Protein AF-A0A397PNB0-F1 (afdb_monomer_lite)

Foldseek 3Di:
DVVLLVVLVVLLVVLLVLQLVLQLVVCCVPPNDDPPVSNVRSNVLSCVLLVLLLCVCVLVPVDDPPDPVSVVSVVVSVVSLVSSLVSLLVSCCCPVVVVPPPDPVSVVVSNVRSCSSSVSSNVSSC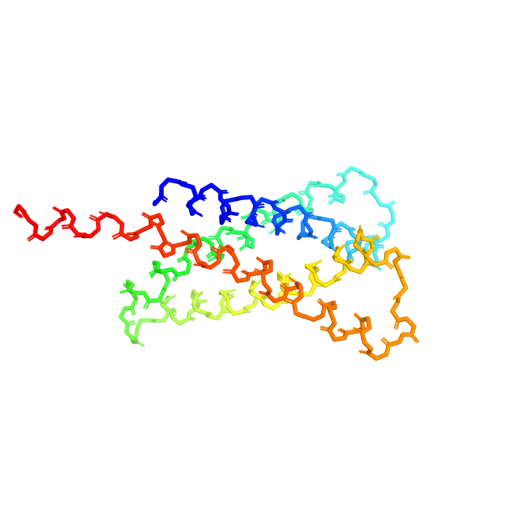VVVVPPVVVVVVD

Radius of gyration: 16.89 Å; chains: 1; bounding box: 51×32×45 Å

Organism: NCBI:txid933063

Structure (mmCIF, N/CA/C/O backbone):
data_AF-A0A397PNB0-F1
#
_entry.id   AF-A0A397PNB0-F1
#
loop_
_atom_site.group_PDB
_atom_site.id
_atom_site.type_symbol
_atom_site.label_atom_id
_atom_site.label_alt_id
_atom_site.label_comp_id
_atom_site.label_asym_id
_atom_site.label_entity_id
_atom_site.label_seq_id
_atom_site.pdbx_PDB_ins_code
_atom_site.Cartn_x
_atom_site.Cartn_y
_atom_site.Cartn_z
_atom_site.occupancy
_atom_site.B_iso_or_equiv
_atom_site.aut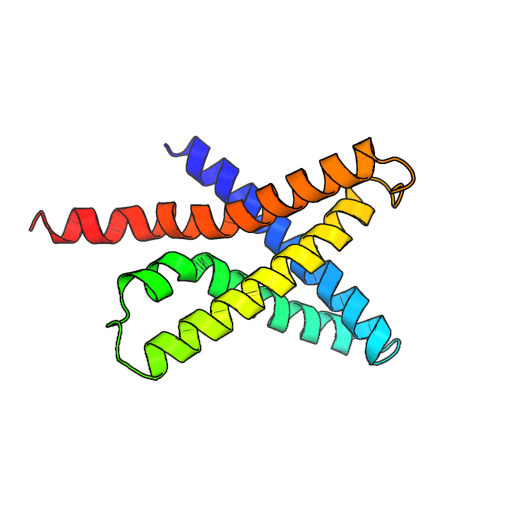h_seq_id
_atom_site.auth_comp_id
_atom_site.auth_asym_id
_atom_site.auth_atom_id
_atom_site.pdbx_PDB_model_num
ATOM 1 N N . MET A 1 1 ? -25.142 -0.928 -3.044 1.00 71.50 1 MET A N 1
ATOM 2 C CA . MET A 1 1 ? -24.292 -1.097 -1.835 1.00 71.50 1 MET A CA 1
ATOM 3 C C . MET A 1 1 ? -23.406 -2.347 -1.865 1.00 71.50 1 MET A C 1
ATOM 5 O O . MET A 1 1 ? -22.231 -2.209 -1.568 1.00 71.50 1 MET A O 1
ATOM 9 N N . ARG A 1 2 ? -23.898 -3.545 -2.238 1.00 79.56 2 ARG A N 1
ATOM 10 C CA . ARG A 1 2 ? -23.039 -4.749 -2.388 1.00 79.56 2 ARG A CA 1
ATOM 11 C C . ARG A 1 2 ? -21.968 -4.592 -3.480 1.00 79.56 2 ARG A C 1
ATOM 13 O O . ARG A 1 2 ? -20.814 -4.903 -3.232 1.00 79.56 2 ARG A O 1
ATOM 20 N N . VAL A 1 3 ? -22.345 -4.012 -4.621 1.00 84.00 3 VAL A N 1
ATOM 21 C CA . VAL A 1 3 ? -21.430 -3.706 -5.739 1.00 84.00 3 VAL A CA 1
ATOM 22 C C . VAL A 1 3 ? -20.293 -2.770 -5.314 1.00 84.00 3 VAL A C 1
ATOM 24 O O . VAL A 1 3 ? -19.143 -3.042 -5.616 1.00 84.00 3 VAL A O 1
ATOM 27 N N . LEU A 1 4 ? -20.587 -1.719 -4.540 1.00 79.38 4 LEU A N 1
ATOM 28 C CA . LEU A 1 4 ? -19.566 -0.784 -4.048 1.00 79.38 4 LEU A CA 1
ATOM 29 C C . LEU A 1 4 ? -18.534 -1.478 -3.147 1.00 79.38 4 LEU A C 1
ATOM 31 O O . LEU A 1 4 ? -17.342 -1.255 -3.303 1.00 79.38 4 LEU A O 1
ATOM 35 N N . ILE A 1 5 ? -18.988 -2.339 -2.230 1.00 83.25 5 ILE A N 1
ATOM 36 C CA . ILE A 1 5 ? -18.087 -3.113 -1.360 1.00 83.25 5 ILE A CA 1
ATOM 37 C C . ILE A 1 5 ? -17.194 -4.022 -2.200 1.00 83.25 5 ILE A C 1
ATOM 39 O O . ILE A 1 5 ? -16.006 -4.110 -1.928 1.00 83.25 5 ILE A O 1
ATOM 43 N N . PHE A 1 6 ? -17.758 -4.669 -3.220 1.00 82.88 6 PHE A N 1
ATOM 44 C CA . PHE A 1 6 ? -17.000 -5.528 -4.122 1.00 82.88 6 PHE A CA 1
ATOM 45 C C . PHE A 1 6 ? -15.921 -4.747 -4.888 1.00 82.88 6 PHE A C 1
ATOM 47 O O . PHE A 1 6 ? -14.766 -5.151 -4.873 1.00 82.88 6 PHE A O 1
ATOM 54 N N . VAL A 1 7 ? -16.264 -3.596 -5.476 1.00 85.50 7 VAL A N 1
ATOM 55 C CA . VAL A 1 7 ? -15.305 -2.741 -6.201 1.00 85.50 7 VAL A CA 1
ATOM 56 C C . VAL A 1 7 ? -14.184 -2.246 -5.283 1.00 85.50 7 VAL A C 1
ATOM 58 O O . VAL A 1 7 ? -13.015 -2.333 -5.640 1.00 85.50 7 VAL A O 1
ATOM 61 N N . VAL A 1 8 ? -14.521 -1.777 -4.079 1.00 84.94 8 VAL A N 1
ATOM 62 C CA . VAL A 1 8 ? -13.520 -1.300 -3.112 1.00 84.94 8 VAL A CA 1
ATOM 63 C C . VAL A 1 8 ? -12.648 -2.449 -2.595 1.00 84.94 8 VAL A C 1
ATOM 65 O O . VAL A 1 8 ? -11.450 -2.268 -2.417 1.00 84.94 8 VAL A O 1
ATOM 68 N N . ALA A 1 9 ? -13.214 -3.644 -2.403 1.00 82.50 9 ALA A N 1
ATOM 69 C CA . ALA A 1 9 ? -12.449 -4.826 -2.018 1.00 82.50 9 ALA A CA 1
ATOM 70 C C . ALA A 1 9 ? -11.468 -5.271 -3.113 1.00 82.50 9 ALA A C 1
ATOM 72 O O . ALA A 1 9 ? -10.361 -5.682 -2.785 1.00 82.50 9 ALA A O 1
ATOM 73 N N . LEU A 1 10 ? -11.840 -5.161 -4.394 1.00 87.38 10 LEU A N 1
ATOM 74 C CA . LEU A 1 10 ? -10.911 -5.409 -5.502 1.00 87.38 10 LEU A CA 1
ATOM 75 C C . LEU A 1 10 ? -9.763 -4.395 -5.515 1.00 87.38 10 LEU A C 1
ATOM 77 O O . LEU A 1 10 ? -8.619 -4.795 -5.703 1.00 87.38 10 LEU A O 1
ATOM 81 N N . GLY A 1 11 ? -10.056 -3.116 -5.259 1.00 85.62 11 GLY A N 1
ATOM 82 C CA . GLY A 1 11 ? -9.026 -2.087 -5.093 1.00 85.62 11 GLY A CA 1
ATOM 83 C C . GLY A 1 11 ? -8.054 -2.416 -3.957 1.00 85.62 11 GLY A C 1
ATOM 84 O O . GLY A 1 11 ? -6.850 -2.411 -4.173 1.00 85.62 11 GLY A O 1
ATOM 85 N N . ALA A 1 12 ? -8.570 -2.800 -2.786 1.00 85.00 12 ALA A N 1
ATOM 86 C CA . ALA A 1 12 ? -7.738 -3.151 -1.633 1.00 85.00 12 ALA A CA 1
ATOM 87 C C . ALA A 1 12 ? -6.936 -4.449 -1.846 1.00 85.00 12 ALA A C 1
ATOM 89 O O . ALA A 1 12 ? -5.845 -4.618 -1.307 1.00 85.00 12 ALA A O 1
ATOM 90 N N . LEU A 1 13 ? -7.471 -5.389 -2.633 1.00 87.81 13 LEU A N 1
ATOM 91 C CA . LEU A 1 13 ? -6.747 -6.599 -3.021 1.00 87.81 13 LEU A CA 1
ATOM 92 C C . LEU A 1 13 ? -5.598 -6.267 -3.976 1.00 87.81 13 LEU A C 1
ATOM 94 O O . LEU A 1 13 ? -4.510 -6.820 -3.831 1.00 87.81 13 LEU A O 1
ATOM 98 N N . TRP A 1 14 ? -5.833 -5.354 -4.921 1.00 89.31 14 TRP A N 1
ATOM 99 C CA . TRP A 1 14 ? -4.791 -4.837 -5.802 1.00 89.31 14 TRP A CA 1
ATOM 100 C C . TRP A 1 14 ? -3.705 -4.088 -5.020 1.00 89.31 14 TRP A C 1
ATOM 102 O O . TRP A 1 14 ? -2.531 -4.369 -5.220 1.00 89.31 14 TRP A O 1
ATOM 112 N N . ASP A 1 15 ? -4.097 -3.233 -4.075 1.00 84.69 15 ASP A N 1
ATOM 113 C CA . ASP A 1 15 ? -3.199 -2.525 -3.153 1.00 84.69 15 ASP A CA 1
ATOM 114 C C . ASP A 1 15 ? -2.308 -3.497 -2.364 1.00 84.69 15 ASP A C 1
ATOM 116 O O . ASP A 1 15 ? -1.087 -3.387 -2.359 1.00 84.69 15 ASP A O 1
ATOM 120 N N . GLY A 1 16 ? -2.894 -4.555 -1.795 1.00 85.38 16 GLY A N 1
ATOM 121 C CA . GLY A 1 16 ? -2.121 -5.596 -1.116 1.00 85.38 16 GLY A CA 1
ATOM 122 C C . GLY A 1 16 ? -1.125 -6.320 -2.030 1.00 85.38 16 GLY A C 1
ATOM 123 O O . GLY A 1 16 ? -0.027 -6.667 -1.589 1.00 85.38 16 GLY A O 1
ATOM 124 N N . TYR A 1 17 ? -1.478 -6.532 -3.302 1.00 87.81 17 TYR A N 1
ATOM 125 C CA . TYR A 1 17 ? -0.576 -7.118 -4.294 1.00 87.81 17 TYR A CA 1
ATOM 126 C C . TYR A 1 17 ? 0.583 -6.176 -4.647 1.00 87.81 17 TYR A C 1
ATOM 128 O O . TYR A 1 17 ? 1.739 -6.609 -4.640 1.00 87.81 17 TYR A O 1
ATOM 136 N N . THR A 1 18 ? 0.308 -4.895 -4.909 1.00 86.31 18 THR A N 1
ATOM 137 C CA . THR A 1 18 ? 1.351 -3.906 -5.217 1.00 86.31 18 THR A CA 1
ATOM 138 C C . THR A 1 18 ? 2.257 -3.644 -4.019 1.00 86.31 18 THR A C 1
ATOM 140 O O . THR A 1 18 ? 3.472 -3.552 -4.195 1.00 86.31 18 THR A O 1
ATOM 143 N N . SER A 1 19 ? 1.710 -3.654 -2.802 1.00 86.94 19 SER A N 1
ATOM 144 C CA . SER A 1 19 ? 2.479 -3.572 -1.559 1.00 86.94 19 SER A CA 1
ATOM 145 C C . SER A 1 19 ? 3.386 -4.788 -1.358 1.00 86.94 19 SER A C 1
ATOM 147 O O . SER A 1 19 ? 4.568 -4.633 -1.055 1.00 86.94 19 SER A O 1
ATOM 149 N N . PHE A 1 20 ? 2.901 -6.006 -1.619 1.00 90.00 20 PHE A N 1
ATOM 150 C CA . PHE A 1 20 ? 3.746 -7.205 -1.604 1.00 90.00 20 PHE A CA 1
ATOM 151 C C . PHE A 1 20 ? 4.900 -7.119 -2.611 1.00 90.00 20 PHE A C 1
ATOM 153 O O . PHE A 1 20 ? 6.054 -7.362 -2.251 1.00 90.00 20 PHE A O 1
ATOM 160 N N . TYR A 1 21 ? 4.602 -6.758 -3.861 1.00 88.81 21 TYR A N 1
ATOM 161 C CA . TYR A 1 21 ? 5.613 -6.646 -4.910 1.00 88.81 21 TYR A CA 1
ATOM 162 C C . TYR A 1 21 ? 6.653 -5.564 -4.588 1.00 88.81 21 TYR A C 1
ATOM 164 O O . TYR A 1 21 ? 7.850 -5.848 -4.593 1.00 88.81 21 TYR A O 1
ATO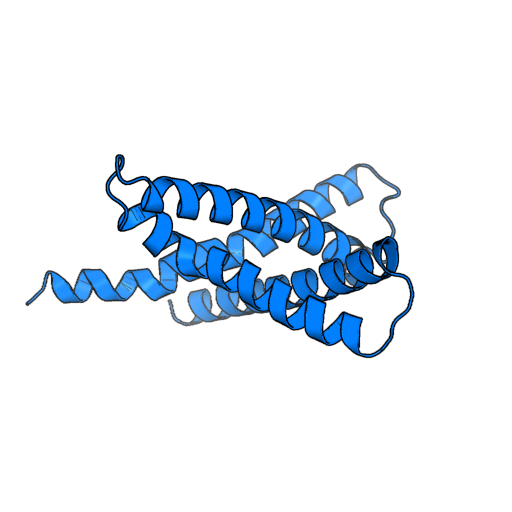M 172 N N . GLY A 1 22 ? 6.210 -4.357 -4.223 1.00 85.81 22 GLY A N 1
ATOM 173 C CA . GLY A 1 22 ? 7.108 -3.245 -3.918 1.00 85.81 22 GLY A CA 1
ATOM 174 C C . GLY A 1 22 ? 8.025 -3.530 -2.725 1.00 85.81 22 GLY A C 1
ATOM 175 O O . GLY A 1 22 ? 9.195 -3.152 -2.744 1.00 85.81 22 GLY A O 1
ATOM 176 N N . ILE A 1 23 ? 7.546 -4.252 -1.705 1.00 88.25 23 ILE A N 1
ATOM 177 C CA . ILE A 1 23 ? 8.396 -4.668 -0.577 1.00 88.25 23 ILE A CA 1
ATOM 178 C C . ILE A 1 23 ? 9.399 -5.743 -1.001 1.00 88.25 23 ILE A C 1
ATOM 180 O O . ILE A 1 23 ? 10.538 -5.720 -0.538 1.00 88.25 23 ILE A O 1
ATOM 184 N N . ALA A 1 24 ? 9.005 -6.682 -1.863 1.00 87.88 24 ALA A N 1
ATOM 185 C CA . ALA A 1 24 ? 9.921 -7.695 -2.378 1.00 87.88 24 ALA A CA 1
ATOM 186 C C . ALA A 1 24 ? 11.068 -7.057 -3.182 1.00 87.88 24 ALA A C 1
ATOM 188 O O . ALA A 1 24 ? 12.224 -7.427 -2.982 1.00 87.88 24 ALA A O 1
ATOM 189 N N . GLU A 1 25 ? 10.763 -6.067 -4.024 1.00 85.31 25 GLU A N 1
ATOM 190 C CA . GLU A 1 25 ? 11.766 -5.299 -4.770 1.00 85.31 25 GLU A CA 1
ATOM 191 C C . GLU A 1 25 ? 12.660 -4.477 -3.831 1.00 85.31 25 GLU A C 1
ATOM 193 O O . GLU A 1 25 ? 13.886 -4.514 -3.941 1.00 85.31 25 GLU A O 1
ATOM 198 N N . PHE A 1 26 ? 12.071 -3.804 -2.837 1.00 84.62 26 PHE A N 1
ATOM 199 C CA . PHE A 1 26 ? 12.832 -3.075 -1.821 1.00 84.62 26 PHE A CA 1
ATOM 200 C C . PHE A 1 26 ? 13.779 -3.990 -1.032 1.00 84.62 26 PHE A C 1
ATOM 202 O O . PHE A 1 26 ? 14.918 -3.621 -0.749 1.00 84.62 26 PHE A O 1
ATOM 209 N N . TYR A 1 27 ? 13.334 -5.200 -0.693 1.00 85.38 27 TYR A N 1
ATOM 210 C CA . TYR A 1 27 ? 14.162 -6.180 -0.001 1.00 85.38 27 TYR A CA 1
ATOM 211 C C . TYR A 1 27 ? 15.373 -6.592 -0.844 1.00 85.38 27 TYR A C 1
ATOM 213 O O . TYR A 1 27 ? 16.486 -6.619 -0.321 1.00 85.38 27 TYR A O 1
ATOM 221 N N . ASP A 1 28 ? 15.181 -6.852 -2.140 1.00 84.81 28 ASP A N 1
ATOM 222 C CA . ASP A 1 28 ? 16.282 -7.191 -3.049 1.00 84.81 28 ASP A CA 1
ATOM 223 C C . ASP A 1 28 ? 17.302 -6.053 -3.177 1.00 84.81 28 ASP A C 1
ATOM 225 O O . ASP A 1 28 ? 18.506 -6.317 -3.237 1.00 84.81 28 ASP A O 1
ATOM 229 N N . LEU A 1 29 ? 16.841 -4.797 -3.160 1.00 82.50 29 LEU A N 1
ATOM 230 C CA . LEU A 1 29 ? 17.713 -3.619 -3.178 1.00 82.50 29 LEU A CA 1
ATOM 231 C C . LEU A 1 29 ? 18.589 -3.511 -1.921 1.00 82.50 29 LEU A C 1
ATOM 233 O O . LEU A 1 29 ? 19.734 -3.073 -2.013 1.00 82.50 29 LEU A O 1
ATOM 237 N N . VAL A 1 30 ? 18.062 -3.886 -0.751 1.00 82.50 30 VAL A N 1
ATOM 238 C CA . VAL A 1 30 ? 18.744 -3.695 0.543 1.00 82.50 30 VAL A CA 1
ATOM 239 C C . VAL A 1 30 ? 19.580 -4.907 0.955 1.00 82.50 30 VAL A C 1
ATOM 241 O O . VAL A 1 30 ? 20.695 -4.746 1.446 1.00 82.50 30 VAL A O 1
ATOM 244 N N . MET A 1 31 ? 19.040 -6.115 0.797 1.00 80.38 31 MET A N 1
ATOM 245 C CA . MET A 1 31 ? 19.601 -7.350 1.361 1.00 80.38 31 MET A CA 1
ATOM 246 C C . MET A 1 31 ? 20.282 -8.243 0.315 1.00 80.38 31 MET A C 1
ATOM 248 O O . MET A 1 31 ? 20.901 -9.246 0.674 1.00 80.38 31 MET A O 1
ATOM 252 N N . GLY A 1 32 ? 20.187 -7.891 -0.971 1.00 75.88 32 GLY A N 1
ATOM 253 C CA . GLY A 1 32 ? 20.641 -8.732 -2.074 1.00 75.88 32 GLY A CA 1
ATOM 254 C C . GLY A 1 32 ? 19.717 -9.928 -2.332 1.00 75.88 32 GLY A C 1
ATOM 255 O O . GLY A 1 32 ? 18.800 -10.227 -1.564 1.00 75.88 32 GLY A O 1
ATOM 256 N N . GLN A 1 33 ? 19.955 -10.631 -3.443 1.00 71.69 33 GLN A N 1
ATOM 257 C CA . GLN A 1 33 ? 19.069 -11.699 -3.917 1.00 71.69 33 GLN A CA 1
ATOM 258 C C . GLN A 1 33 ? 19.115 -12.937 -3.006 1.00 71.69 33 GLN A C 1
ATOM 260 O O . GLN A 1 33 ? 19.931 -13.840 -3.191 1.00 71.69 33 GLN A O 1
ATOM 265 N N . SER A 1 34 ? 18.203 -13.013 -2.034 1.00 69.81 34 SER A N 1
ATOM 266 C CA . SER A 1 34 ? 17.969 -14.209 -1.215 1.00 69.81 34 SER A CA 1
ATOM 267 C C . SER A 1 34 ? 16.542 -14.728 -1.430 1.00 69.81 34 SER A C 1
ATOM 269 O O . SER A 1 34 ? 15.560 -14.276 -0.838 1.00 69.81 34 SER A O 1
ATOM 271 N N . ALA A 1 35 ? 16.437 -15.704 -2.338 1.00 70.25 35 ALA A N 1
ATOM 272 C CA . ALA A 1 35 ? 15.192 -16.073 -3.011 1.00 70.25 35 ALA A CA 1
ATOM 273 C C . ALA A 1 35 ? 14.007 -16.503 -2.111 1.00 70.25 35 ALA A C 1
ATOM 275 O O . ALA A 1 35 ? 12.884 -16.140 -2.453 1.00 70.25 35 ALA A O 1
ATOM 276 N N . PRO A 1 36 ? 14.164 -17.229 -0.983 1.00 77.81 36 PRO A N 1
ATOM 277 C CA . PRO A 1 36 ? 13.002 -17.605 -0.170 1.00 77.81 36 PRO A CA 1
ATOM 278 C C . PRO A 1 36 ? 12.625 -16.548 0.881 1.00 77.81 36 PRO A C 1
ATOM 280 O O . PRO A 1 36 ? 11.439 -16.303 1.104 1.00 77.81 36 PRO A O 1
ATOM 283 N N . MET A 1 37 ? 13.607 -15.891 1.510 1.00 82.06 37 MET A N 1
ATOM 284 C CA . MET A 1 37 ? 13.353 -14.933 2.597 1.00 82.06 37 MET A CA 1
ATOM 285 C C . MET A 1 37 ? 12.682 -13.652 2.107 1.00 82.06 37 MET A C 1
ATOM 287 O O . MET A 1 37 ? 11.855 -13.096 2.829 1.00 82.06 37 MET A O 1
ATOM 291 N N . ARG A 1 38 ? 12.953 -13.246 0.861 1.00 85.56 38 ARG A N 1
ATOM 292 C CA . ARG A 1 38 ? 12.294 -12.113 0.202 1.00 85.56 38 ARG A CA 1
ATOM 293 C C . ARG A 1 38 ? 10.773 -12.205 0.267 1.00 85.56 38 ARG A C 1
ATOM 295 O O . ARG A 1 38 ? 10.112 -11.271 0.707 1.00 85.56 38 ARG A O 1
ATOM 302 N N . PHE A 1 39 ? 10.211 -13.335 -0.158 1.00 87.12 39 PHE A N 1
ATOM 303 C CA . PHE A 1 39 ? 8.759 -13.497 -0.238 1.00 87.12 39 PHE A CA 1
ATOM 304 C C . PHE A 1 39 ? 8.112 -13.621 1.138 1.00 87.12 39 PHE A C 1
ATOM 306 O O . PHE A 1 39 ? 7.009 -13.121 1.341 1.00 87.12 39 PHE A O 1
ATOM 313 N N . VAL A 1 40 ? 8.798 -14.254 2.095 1.00 87.06 40 VAL A N 1
ATOM 314 C CA . VAL A 1 40 ? 8.314 -14.341 3.478 1.00 87.06 40 VAL A CA 1
ATOM 315 C C . VAL A 1 40 ? 8.278 -12.950 4.108 1.00 87.06 40 VAL A C 1
ATOM 317 O O . VAL A 1 40 ? 7.254 -12.558 4.664 1.00 87.06 40 VAL A O 1
ATOM 320 N N . PHE A 1 41 ? 9.359 -12.180 3.969 1.00 86.50 41 PHE A N 1
ATOM 321 C CA . PHE A 1 41 ? 9.433 -10.811 4.471 1.00 86.50 41 PHE A CA 1
ATOM 322 C C . PHE A 1 41 ? 8.377 -9.914 3.819 1.00 86.50 41 PHE A C 1
ATOM 324 O O . PHE A 1 41 ? 7.610 -9.263 4.527 1.00 86.50 41 PHE A O 1
ATOM 331 N N . ALA A 1 42 ? 8.282 -9.938 2.487 1.00 88.25 42 ALA A N 1
ATOM 332 C CA . ALA A 1 42 ? 7.288 -9.179 1.738 1.00 88.25 42 ALA A CA 1
ATOM 333 C C . ALA A 1 42 ? 5.855 -9.553 2.135 1.00 88.25 42 ALA A C 1
ATOM 335 O O . ALA A 1 42 ? 5.024 -8.671 2.325 1.00 88.25 42 ALA A O 1
ATOM 336 N N . GLY A 1 43 ? 5.576 -10.843 2.342 1.00 88.44 43 GLY A N 1
ATOM 337 C CA . GLY A 1 43 ? 4.273 -11.322 2.800 1.00 88.44 43 GLY A CA 1
ATOM 338 C C . GLY A 1 43 ? 3.902 -10.771 4.175 1.00 88.44 43 GLY A C 1
ATOM 339 O O . GLY A 1 43 ? 2.830 -10.193 4.343 1.00 88.44 43 GLY A O 1
ATOM 340 N N . VAL A 1 44 ? 4.802 -10.901 5.153 1.00 88.94 44 VAL A N 1
ATOM 341 C CA . VAL A 1 44 ? 4.569 -10.414 6.523 1.00 88.94 44 VAL A CA 1
ATOM 342 C C . VAL A 1 44 ? 4.412 -8.893 6.553 1.00 88.94 44 VAL A C 1
ATOM 344 O O . VAL A 1 44 ? 3.490 -8.375 7.190 1.00 88.94 44 VAL A O 1
ATOM 347 N N . ALA A 1 45 ? 5.281 -8.168 5.853 1.00 88.12 45 ALA A N 1
ATOM 348 C CA . ALA A 1 45 ? 5.246 -6.713 5.809 1.00 88.12 45 ALA A CA 1
ATOM 349 C C . ALA A 1 45 ? 3.986 -6.193 5.095 1.00 88.12 45 ALA A C 1
ATOM 351 O O . ALA A 1 45 ? 3.310 -5.319 5.636 1.00 88.12 45 ALA A O 1
ATOM 352 N N . ALA A 1 46 ? 3.601 -6.779 3.955 1.00 89.38 46 ALA A N 1
ATOM 353 C CA . ALA A 1 46 ? 2.389 -6.394 3.230 1.00 89.38 46 ALA A CA 1
ATOM 354 C C . ALA A 1 46 ? 1.120 -6.645 4.058 1.00 89.38 46 ALA A C 1
ATOM 356 O O . ALA A 1 46 ? 0.278 -5.757 4.171 1.00 89.38 46 ALA A O 1
ATOM 357 N N . ILE A 1 47 ? 1.005 -7.807 4.716 1.00 89.69 47 ILE A N 1
ATOM 358 C CA . ILE A 1 47 ? -0.125 -8.100 5.617 1.00 89.69 47 ILE A CA 1
ATOM 359 C C . ILE A 1 47 ? -0.189 -7.078 6.756 1.00 89.69 47 ILE A C 1
ATOM 361 O O . ILE A 1 47 ? -1.274 -6.623 7.116 1.00 89.69 47 ILE A O 1
ATOM 365 N N . THR A 1 48 ? 0.965 -6.700 7.311 1.00 89.38 48 THR A N 1
ATOM 366 C CA . THR A 1 48 ? 1.040 -5.704 8.385 1.00 89.38 48 THR A CA 1
ATOM 367 C C . THR A 1 48 ? 0.543 -4.342 7.897 1.00 89.38 48 THR A C 1
ATOM 369 O O . THR A 1 48 ? -0.341 -3.758 8.523 1.00 89.38 48 THR A O 1
ATOM 372 N N . ILE A 1 49 ? 1.048 -3.861 6.758 1.00 89.75 49 ILE A N 1
ATOM 373 C CA . ILE A 1 49 ? 0.682 -2.562 6.173 1.00 89.75 49 ILE A CA 1
ATOM 374 C C . ILE A 1 49 ? -0.809 -2.517 5.827 1.00 89.75 49 ILE A C 1
ATOM 376 O O . ILE A 1 49 ? -1.518 -1.624 6.299 1.00 89.75 49 ILE A O 1
ATOM 380 N N . VAL A 1 50 ? -1.314 -3.520 5.101 1.00 86.88 50 VAL A N 1
ATOM 381 C CA . VAL A 1 50 ? -2.742 -3.620 4.763 1.00 86.88 50 VAL A CA 1
ATOM 382 C C . VAL A 1 50 ? -3.588 -3.715 6.032 1.00 86.88 50 VAL A C 1
ATOM 384 O O . VAL A 1 50 ? -4.641 -3.086 6.123 1.00 86.88 50 VAL A O 1
ATOM 387 N N . GLY A 1 51 ? -3.119 -4.436 7.053 1.00 86.38 51 GLY A N 1
ATOM 388 C CA . GLY A 1 51 ? -3.763 -4.502 8.363 1.00 86.38 51 GLY A CA 1
ATOM 389 C C . GLY A 1 51 ? -3.949 -3.121 8.994 1.00 86.38 51 GLY A C 1
ATOM 390 O O . GLY A 1 51 ? -5.057 -2.791 9.423 1.00 86.38 51 GLY A O 1
ATOM 391 N N . PHE A 1 52 ? -2.913 -2.277 8.984 1.00 88.62 52 PHE A N 1
ATOM 392 C CA . PHE A 1 52 ? -3.012 -0.886 9.440 1.00 88.62 52 PHE A CA 1
ATOM 393 C C . PHE A 1 52 ? -3.974 -0.060 8.573 1.00 88.62 52 PHE A C 1
ATOM 395 O O . PHE A 1 52 ? -4.796 0.679 9.122 1.00 88.62 52 PHE A O 1
ATOM 402 N N . MET A 1 53 ? -3.945 -0.215 7.245 1.00 88.56 53 MET A N 1
ATOM 403 C CA . MET A 1 53 ? -4.849 0.509 6.339 1.00 88.56 53 MET A CA 1
ATOM 404 C C . MET A 1 53 ? -6.319 0.117 6.550 1.00 88.56 53 MET A C 1
ATOM 406 O O . MET A 1 53 ? -7.199 0.977 6.646 1.00 88.56 53 MET A O 1
ATOM 410 N N . VAL A 1 54 ? -6.614 -1.167 6.741 1.00 85.19 54 VAL A N 1
ATOM 411 C CA . VAL A 1 54 ? -7.973 -1.647 7.040 1.00 85.19 54 VAL A CA 1
ATOM 412 C C . VAL A 1 54 ? -8.390 -1.307 8.477 1.00 85.19 54 VAL A C 1
ATOM 414 O O . VAL A 1 54 ? -9.577 -1.106 8.746 1.00 85.19 54 VAL A O 1
ATOM 417 N N . ALA A 1 55 ? -7.448 -1.155 9.409 1.00 86.00 55 ALA A N 1
ATOM 418 C CA . ALA A 1 55 ? -7.718 -0.734 10.784 1.00 86.00 55 ALA A CA 1
ATOM 419 C C . ALA A 1 55 ? -7.869 0.789 10.956 1.00 86.00 55 ALA A C 1
ATOM 421 O O . ALA A 1 55 ? -8.160 1.230 12.071 1.00 86.00 55 ALA A O 1
ATOM 422 N N . THR A 1 56 ? -7.742 1.591 9.884 1.00 87.69 56 THR A N 1
ATOM 423 C CA . THR A 1 56 ? -7.793 3.068 9.926 1.00 87.69 56 THR A CA 1
ATOM 424 C C . THR A 1 56 ? -8.910 3.584 10.828 1.00 87.69 56 THR A C 1
ATOM 426 O O . THR A 1 56 ? -8.662 4.352 11.755 1.00 87.69 56 THR A O 1
ATOM 429 N N . ARG A 1 57 ? -10.156 3.137 10.629 1.00 83.19 57 ARG A N 1
ATOM 430 C CA . ARG A 1 57 ? -11.263 3.647 11.442 1.00 83.19 57 ARG A CA 1
ATOM 431 C C . ARG A 1 57 ? -11.074 3.363 12.931 1.00 83.19 57 ARG A C 1
ATOM 433 O O . ARG A 1 57 ? -11.326 4.258 13.723 1.00 83.19 57 ARG A O 1
ATOM 440 N N . LEU A 1 58 ? -10.629 2.167 13.313 1.00 82.31 58 LEU A N 1
ATOM 441 C CA . LEU A 1 58 ? -10.414 1.814 14.721 1.00 82.31 58 LEU A CA 1
ATOM 442 C C . LEU A 1 58 ? -9.321 2.684 15.354 1.00 82.31 58 LEU A C 1
ATOM 444 O O . LEU A 1 58 ? -9.523 3.208 16.448 1.00 82.31 58 LEU A O 1
ATOM 448 N N . ILE A 1 59 ? -8.217 2.891 14.631 1.00 85.50 59 ILE A N 1
ATOM 449 C CA . ILE A 1 59 ? -7.075 3.710 15.067 1.00 85.50 59 ILE A CA 1
ATOM 450 C C . ILE A 1 59 ? -7.497 5.170 15.281 1.00 85.50 59 ILE A C 1
ATOM 452 O O . ILE A 1 59 ? -7.109 5.799 16.265 1.00 85.50 59 ILE A O 1
ATOM 456 N N . TRP A 1 60 ? -8.324 5.707 14.384 1.00 84.50 60 TRP A N 1
ATOM 457 C CA . TRP A 1 60 ? -8.715 7.115 14.416 1.00 84.50 60 TRP A CA 1
ATOM 458 C C . TRP A 1 60 ? -9.983 7.400 15.237 1.00 84.50 60 TRP A C 1
ATOM 460 O O . TRP A 1 60 ? -10.130 8.521 15.715 1.00 84.50 60 TRP A O 1
ATOM 470 N N . SER A 1 61 ? -10.877 6.422 15.448 1.00 80.31 61 SER A N 1
ATOM 471 C CA . SER A 1 61 ? -12.131 6.617 16.200 1.00 80.31 61 SER A CA 1
ATOM 472 C C . SER A 1 61 ? -12.100 6.136 17.648 1.00 80.31 61 SER A C 1
ATOM 474 O O . SER A 1 61 ? -12.887 6.618 18.453 1.00 80.31 61 SER A O 1
ATOM 476 N N . GLY A 1 62 ? -11.285 5.129 17.972 1.00 65.50 62 GLY A N 1
ATOM 477 C CA . GLY A 1 62 ? -11.307 4.472 19.287 1.00 65.50 62 GLY A CA 1
ATOM 478 C C . GLY A 1 62 ? -10.311 5.034 20.297 1.00 65.50 62 GLY A C 1
ATOM 479 O O . GLY A 1 62 ? -10.282 4.592 21.440 1.00 65.50 62 GLY A O 1
ATOM 480 N N . ALA A 1 63 ? -9.463 5.966 19.877 1.00 61.91 63 ALA A N 1
ATOM 481 C CA . ALA A 1 63 ? -8.263 6.299 20.611 1.00 61.91 63 ALA A CA 1
ATOM 482 C C . ALA A 1 63 ? -8.413 7.689 21.245 1.00 61.91 63 ALA A C 1
ATOM 484 O O . ALA A 1 63 ? -8.335 8.703 20.545 1.00 61.91 63 ALA A O 1
ATOM 485 N N . GLU A 1 64 ? -8.651 7.730 22.563 1.00 66.44 64 GLU A N 1
ATOM 486 C CA . GLU A 1 64 ? -8.657 8.976 23.337 1.00 66.44 64 GLU A CA 1
ATOM 487 C C . GLU A 1 64 ? -7.422 9.809 22.976 1.00 66.44 64 GLU A C 1
ATOM 489 O O . GLU A 1 64 ? -6.308 9.283 22.858 1.00 66.44 64 GLU A O 1
ATOM 494 N N . ALA A 1 65 ? -7.628 11.106 22.742 1.00 59.88 65 ALA A N 1
ATOM 495 C CA . ALA A 1 65 ? -6.630 11.982 22.133 1.00 59.88 65 ALA A CA 1
ATOM 496 C C . ALA A 1 65 ? -5.318 12.104 22.939 1.00 59.88 65 ALA A C 1
ATOM 498 O O . ALA A 1 65 ? -4.318 12.528 22.370 1.00 59.88 65 ALA A O 1
ATOM 499 N N . ASN A 1 66 ? -5.299 11.669 24.208 1.00 66.06 66 ASN A N 1
ATOM 500 C CA . ASN A 1 66 ? -4.181 11.841 25.142 1.00 66.06 66 ASN A CA 1
ATOM 501 C C . ASN A 1 66 ? -3.521 10.539 25.635 1.00 66.06 66 ASN A C 1
ATOM 503 O O . ASN A 1 66 ? -2.674 10.591 26.522 1.00 66.06 66 ASN A O 1
ATOM 507 N N . ASN A 1 67 ? -3.865 9.368 25.089 1.00 81.62 67 ASN A N 1
ATOM 508 C CA . ASN A 1 67 ? -3.178 8.124 25.455 1.00 81.62 67 ASN A CA 1
ATOM 509 C C . ASN A 1 67 ? -1.924 7.919 24.578 1.00 81.62 67 ASN A C 1
ATOM 511 O O . ASN A 1 67 ? -2.020 7.919 23.353 1.00 81.62 67 ASN A O 1
ATOM 515 N N . THR A 1 68 ? -0.751 7.682 25.171 1.00 85.56 68 THR A N 1
ATOM 516 C CA . THR A 1 68 ? 0.505 7.398 24.446 1.00 85.56 68 THR A CA 1
ATOM 517 C C . THR A 1 68 ? 0.346 6.293 23.394 1.00 85.56 68 THR A C 1
ATOM 519 O O . THR A 1 68 ? 0.872 6.407 22.288 1.00 85.56 68 THR A O 1
ATOM 522 N N . ILE A 1 69 ? -0.445 5.255 23.686 1.00 86.31 69 ILE A N 1
ATOM 523 C CA . ILE A 1 69 ? -0.708 4.144 22.754 1.00 86.31 69 ILE A CA 1
ATOM 524 C C . ILE A 1 69 ? -1.486 4.623 21.514 1.00 86.31 69 ILE A C 1
ATOM 526 O O . ILE A 1 69 ? -1.186 4.209 20.398 1.00 86.31 69 ILE A O 1
ATOM 530 N N . SER A 1 70 ? -2.446 5.538 21.691 1.00 85.50 70 SER A N 1
ATOM 531 C CA . SER A 1 70 ? -3.220 6.162 20.601 1.00 85.50 70 SER A CA 1
ATOM 532 C C . SER A 1 70 ? -2.306 6.892 19.619 1.00 85.50 70 SER A C 1
ATOM 534 O O . SER A 1 70 ? -2.419 6.722 18.404 1.00 85.50 70 SER A O 1
ATOM 536 N N . ILE A 1 71 ? -1.359 7.668 20.152 1.00 87.25 71 ILE A N 1
ATOM 537 C CA . ILE A 1 71 ? -0.393 8.422 19.351 1.00 87.25 71 ILE A CA 1
ATOM 538 C C . ILE A 1 71 ? 0.522 7.462 18.586 1.00 87.25 71 ILE A C 1
ATOM 540 O O . ILE A 1 71 ? 0.681 7.619 17.378 1.00 87.25 71 ILE A O 1
ATOM 544 N N . LEU A 1 72 ? 1.060 6.434 19.252 1.00 89.94 72 LEU A N 1
ATOM 545 C CA . LEU A 1 72 ? 1.921 5.437 18.608 1.00 89.94 72 LEU A CA 1
ATOM 546 C C . LEU A 1 72 ? 1.213 4.713 17.458 1.00 89.94 72 LEU A C 1
ATOM 548 O O . LEU A 1 72 ? 1.794 4.566 16.386 1.00 89.94 72 LEU A O 1
ATOM 552 N N . LEU A 1 73 ? -0.050 4.318 17.639 1.00 90.00 73 LEU A N 1
ATOM 553 C CA . LEU A 1 73 ? -0.833 3.669 16.583 1.00 90.00 73 LEU A CA 1
ATOM 554 C C . LEU A 1 73 ? -1.087 4.596 15.389 1.00 90.00 73 LEU A C 1
ATOM 556 O O . LEU A 1 73 ? -1.015 4.145 14.248 1.00 90.00 73 LEU A O 1
ATOM 560 N N . LYS A 1 74 ? -1.346 5.888 15.624 1.00 89.56 74 LYS A N 1
ATOM 561 C CA . LYS A 1 74 ? -1.514 6.881 14.549 1.00 89.56 74 LYS A CA 1
ATOM 562 C C . LYS A 1 74 ? -0.210 7.132 13.797 1.00 89.56 74 LYS A C 1
ATOM 564 O O . LYS A 1 74 ? -0.228 7.195 12.574 1.00 89.56 74 LYS A O 1
ATOM 569 N N . VAL A 1 75 ? 0.917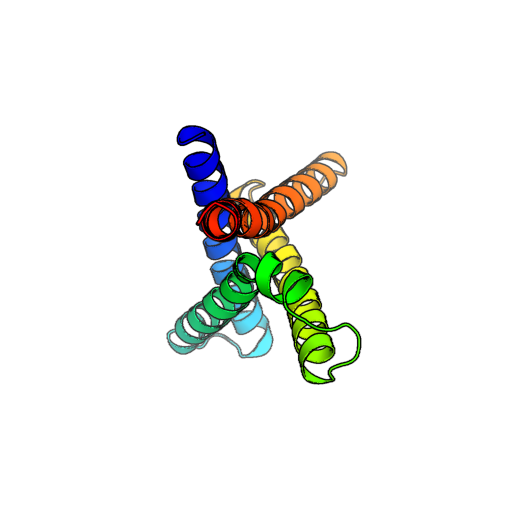 7.233 14.502 1.00 91.44 75 VAL A N 1
ATOM 570 C CA . VAL A 1 75 ? 2.240 7.376 13.872 1.00 91.44 75 VAL A CA 1
ATOM 571 C C . VAL A 1 75 ? 2.572 6.136 13.044 1.00 91.44 75 VAL A C 1
ATOM 573 O O . VAL A 1 75 ? 2.923 6.268 11.875 1.00 91.44 75 VAL A O 1
ATOM 576 N N . ALA A 1 76 ? 2.388 4.937 13.604 1.00 91.25 76 ALA A N 1
ATOM 577 C CA . ALA A 1 76 ? 2.585 3.683 12.880 1.00 91.25 76 ALA A CA 1
ATOM 578 C C . ALA A 1 76 ? 1.693 3.602 11.633 1.00 91.25 76 ALA A C 1
ATOM 580 O O . ALA A 1 76 ? 2.156 3.196 10.570 1.00 91.25 76 ALA A O 1
ATOM 581 N N . TRP A 1 77 ? 0.442 4.059 11.736 1.00 93.12 77 TRP A N 1
ATOM 582 C CA . TRP A 1 77 ? -0.465 4.149 10.597 1.00 93.12 77 TRP A CA 1
ATOM 583 C C . TRP A 1 77 ? 0.048 5.098 9.509 1.00 93.12 77 TRP A C 1
ATOM 585 O O . TRP A 1 77 ? 0.046 4.716 8.345 1.00 93.12 77 TRP A O 1
ATOM 595 N N . VAL A 1 78 ? 0.529 6.297 9.863 1.00 92.00 78 VAL A N 1
ATOM 596 C CA . VAL A 1 78 ? 1.089 7.257 8.890 1.00 92.00 78 VAL A CA 1
ATOM 597 C C . VAL A 1 78 ? 2.304 6.665 8.175 1.00 92.00 78 VAL A C 1
ATOM 599 O O . VAL A 1 78 ? 2.429 6.805 6.961 1.00 92.00 78 VAL A O 1
ATOM 602 N N . VAL A 1 79 ? 3.174 5.966 8.907 1.00 92.00 79 VAL A N 1
ATOM 603 C CA . VAL A 1 79 ? 4.327 5.270 8.318 1.00 92.00 79 VAL A CA 1
ATOM 604 C C . VAL A 1 79 ? 3.861 4.180 7.354 1.00 92.00 79 VAL A C 1
ATOM 606 O O . VAL A 1 79 ? 4.338 4.129 6.224 1.00 92.00 79 VAL A O 1
ATOM 609 N N . CYS A 1 80 ? 2.892 3.352 7.756 1.00 90.75 80 CYS A N 1
ATOM 610 C CA . CYS A 1 80 ? 2.329 2.322 6.882 1.00 90.75 80 CYS A CA 1
ATOM 611 C C . CYS A 1 80 ? 1.690 2.933 5.631 1.00 90.75 80 CYS A C 1
ATOM 613 O O . CYS A 1 80 ? 1.917 2.421 4.547 1.00 90.75 80 CYS A O 1
ATOM 615 N N . PHE A 1 81 ? 0.962 4.044 5.762 1.00 89.44 81 PHE A N 1
ATOM 616 C CA . PHE A 1 81 ? 0.357 4.755 4.634 1.00 89.44 81 PHE A CA 1
ATOM 617 C C . PHE A 1 81 ? 1.413 5.269 3.647 1.00 89.44 81 PHE A C 1
ATOM 619 O O . PHE A 1 81 ? 1.237 5.160 2.439 1.00 89.44 81 PHE A O 1
ATOM 626 N N . ALA A 1 82 ? 2.530 5.809 4.145 1.00 89.69 82 ALA A N 1
ATOM 627 C CA . ALA A 1 82 ? 3.617 6.280 3.291 1.00 89.69 82 ALA A CA 1
ATOM 628 C C . ALA A 1 82 ? 4.307 5.129 2.537 1.00 89.69 82 ALA A C 1
ATOM 630 O O . ALA A 1 82 ? 4.598 5.264 1.349 1.00 89.69 82 ALA A O 1
ATOM 631 N N . ILE A 1 83 ? 4.550 3.999 3.213 1.00 89.44 83 ILE A N 1
ATOM 632 C CA . ILE A 1 83 ? 5.130 2.803 2.584 1.00 89.44 83 ILE A CA 1
ATOM 633 C C . ILE A 1 83 ? 4.158 2.221 1.554 1.00 89.44 83 ILE A C 1
ATOM 635 O O . ILE A 1 83 ? 4.568 1.897 0.442 1.00 89.44 83 ILE A O 1
ATOM 639 N N . ASP A 1 84 ? 2.877 2.128 1.898 1.00 89.19 84 ASP A N 1
ATOM 640 C CA . ASP A 1 84 ? 1.824 1.649 1.005 1.00 89.19 84 ASP A CA 1
ATOM 641 C C . ASP A 1 84 ? 1.742 2.505 -0.264 1.00 89.19 84 ASP A C 1
ATOM 643 O O . ASP A 1 84 ? 1.871 1.990 -1.367 1.00 89.19 84 ASP A O 1
ATOM 647 N N . LEU A 1 85 ? 1.705 3.833 -0.126 1.00 88.19 85 LEU A N 1
ATOM 648 C CA . LEU A 1 85 ? 1.694 4.744 -1.271 1.00 88.19 85 LEU A CA 1
ATOM 649 C C . LEU A 1 85 ? 2.931 4.580 -2.169 1.00 88.19 85 LEU A C 1
ATOM 651 O O . LEU A 1 85 ? 2.820 4.610 -3.394 1.00 88.19 85 LEU A O 1
ATOM 655 N N . TYR A 1 86 ? 4.114 4.408 -1.574 1.00 87.56 86 TYR A N 1
ATOM 656 C CA . TYR A 1 86 ? 5.357 4.193 -2.316 1.00 87.56 86 TYR A CA 1
ATOM 657 C C . TYR A 1 86 ? 5.367 2.853 -3.064 1.00 87.56 86 TYR A C 1
ATOM 659 O O . TYR A 1 86 ? 5.756 2.780 -4.228 1.00 87.56 86 TYR A O 1
ATOM 667 N N . THR A 1 87 ? 4.920 1.787 -2.411 1.00 88.06 87 THR A N 1
ATOM 668 C CA . THR A 1 87 ? 4.891 0.445 -3.005 1.00 88.06 87 THR A CA 1
ATOM 669 C C . THR A 1 87 ? 3.792 0.316 -4.061 1.00 88.06 87 THR A C 1
ATOM 671 O O . THR A 1 87 ? 4.041 -0.239 -5.131 1.00 88.06 87 THR A O 1
ATOM 674 N N . SER A 1 88 ? 2.638 0.950 -3.852 1.00 86.06 88 SER A N 1
ATOM 675 C CA . SER A 1 88 ? 1.595 1.127 -4.866 1.00 86.06 88 SER A CA 1
ATOM 676 C C . SER A 1 88 ? 2.060 1.981 -6.048 1.00 86.06 88 SER A C 1
ATOM 678 O O . SER A 1 88 ? 1.691 1.682 -7.185 1.00 86.06 88 SER A O 1
ATOM 680 N N . PHE A 1 89 ? 2.944 2.963 -5.837 1.00 87.00 89 PHE A N 1
ATOM 681 C CA . PHE A 1 89 ? 3.602 3.693 -6.926 1.00 87.00 89 PHE A CA 1
ATOM 682 C C . PHE A 1 89 ? 4.520 2.802 -7.762 1.00 87.00 89 PHE A C 1
ATOM 684 O O . PHE A 1 89 ? 4.408 2.800 -8.987 1.00 87.00 89 PHE A O 1
ATOM 691 N N . ILE A 1 90 ? 5.387 2.010 -7.127 1.00 86.75 90 ILE A N 1
ATOM 692 C CA . ILE A 1 90 ? 6.252 1.053 -7.834 1.00 86.75 90 ILE A CA 1
ATOM 693 C C . ILE A 1 90 ? 5.408 0.041 -8.613 1.00 86.75 90 ILE A C 1
ATOM 695 O O . ILE A 1 90 ? 5.575 -0.101 -9.823 1.00 86.75 90 ILE A O 1
ATOM 699 N N . GLY A 1 91 ? 4.450 -0.606 -7.946 1.00 84.00 91 GLY A N 1
ATOM 700 C CA . GLY A 1 91 ? 3.593 -1.603 -8.580 1.00 84.00 91 GLY A CA 1
ATOM 701 C C . GLY A 1 91 ? 2.797 -1.019 -9.747 1.00 84.00 91 GLY A C 1
ATOM 702 O O . GLY A 1 91 ? 2.752 -1.600 -10.826 1.00 84.00 91 GLY A O 1
ATOM 703 N N . THR A 1 92 ? 2.216 0.171 -9.591 1.00 84.56 92 THR A N 1
ATOM 704 C CA . THR A 1 92 ? 1.470 0.813 -10.684 1.00 84.56 92 THR A CA 1
ATOM 705 C C . THR A 1 92 ? 2.390 1.192 -11.846 1.00 84.56 92 THR A C 1
ATOM 707 O O . THR A 1 92 ? 2.016 1.017 -13.006 1.00 84.56 92 THR A O 1
ATOM 710 N N . ARG A 1 93 ? 3.606 1.673 -11.570 1.00 85.38 93 ARG A N 1
ATOM 711 C CA . ARG A 1 93 ? 4.590 1.996 -12.611 1.00 85.38 93 ARG A CA 1
ATOM 712 C C . ARG A 1 93 ? 4.916 0.760 -13.445 1.00 85.38 93 ARG A C 1
ATOM 714 O O . ARG A 1 93 ? 4.909 0.844 -14.670 1.00 85.38 93 ARG A O 1
ATOM 721 N N . ASP A 1 94 ? 5.174 -0.360 -12.782 1.00 85.56 94 ASP A N 1
ATOM 722 C CA . ASP A 1 94 ? 5.671 -1.571 -13.429 1.00 85.56 94 ASP A CA 1
ATOM 723 C C . ASP A 1 94 ? 4.555 -2.368 -14.118 1.00 85.56 94 ASP A C 1
ATOM 725 O O . ASP A 1 94 ? 4.772 -2.885 -15.208 1.00 85.56 94 ASP A O 1
ATOM 729 N N . PHE A 1 95 ? 3.353 -2.431 -13.532 1.00 85.62 95 PHE A N 1
ATOM 730 C CA . PHE A 1 95 ? 2.248 -3.253 -14.050 1.00 85.62 95 PHE A CA 1
ATOM 731 C C . PHE A 1 95 ? 1.219 -2.503 -14.904 1.00 85.62 95 PHE A C 1
ATOM 733 O O . PHE A 1 95 ? 0.483 -3.143 -15.650 1.00 85.62 95 PHE A O 1
ATOM 740 N N . VAL A 1 96 ? 1.099 -1.177 -14.767 1.00 83.00 96 VAL A N 1
ATOM 741 C CA . VAL A 1 96 ? 0.086 -0.383 -15.497 1.00 83.00 96 VAL A CA 1
ATOM 742 C C . VAL A 1 96 ? 0.721 0.491 -16.571 1.00 83.00 96 VAL A C 1
ATOM 744 O O . VAL A 1 96 ? 0.129 0.689 -17.629 1.00 83.00 96 VAL A O 1
ATOM 747 N N . PHE A 1 97 ? 1.916 1.019 -16.306 1.00 82.19 97 PHE A N 1
ATOM 748 C CA . PHE A 1 97 ? 2.626 1.903 -17.229 1.00 82.19 97 PHE A CA 1
ATOM 749 C C . PHE A 1 97 ? 3.828 1.230 -17.908 1.00 82.19 97 PHE A C 1
ATOM 751 O O . PHE A 1 97 ? 4.592 1.928 -18.570 1.00 82.19 97 PHE A O 1
ATOM 758 N N . ASP A 1 98 ? 4.019 -0.087 -17.758 1.00 80.00 98 ASP A N 1
ATOM 759 C CA . ASP A 1 98 ? 5.140 -0.860 -18.328 1.00 80.00 98 ASP A CA 1
ATOM 760 C C . ASP A 1 98 ? 6.523 -0.222 -18.064 1.00 80.00 98 ASP A C 1
ATOM 762 O O . ASP A 1 98 ? 7.407 -0.194 -18.923 1.00 80.00 98 ASP A O 1
ATOM 766 N N . GLY A 1 99 ? 6.710 0.392 -16.891 1.00 70.00 99 GLY A N 1
ATOM 767 C CA . GLY A 1 99 ? 7.938 1.115 -16.542 1.00 70.00 99 GLY A CA 1
ATOM 768 C C . GLY A 1 99 ? 8.117 2.470 -17.249 1.00 70.00 99 GLY A C 1
ATOM 769 O O . GLY A 1 99 ? 9.085 3.186 -16.982 1.00 70.00 99 GLY A O 1
ATOM 770 N N . MET A 1 100 ? 7.192 2.877 -18.124 1.00 66.88 100 MET A N 1
ATOM 771 C CA . MET A 1 100 ? 7.278 4.103 -18.921 1.00 66.88 100 MET A CA 1
ATOM 772 C C . MET A 1 100 ? 6.820 5.346 -18.141 1.00 66.88 100 MET A C 1
ATOM 774 O O . MET A 1 100 ? 5.726 5.881 -18.334 1.00 66.88 100 MET A O 1
ATOM 778 N N . ALA A 1 101 ? 7.710 5.891 -17.311 1.00 62.75 101 ALA A N 1
ATOM 779 C CA . ALA A 1 101 ? 7.515 7.182 -16.635 1.00 62.75 101 ALA A CA 1
ATOM 780 C C . ALA A 1 101 ? 8.005 8.403 -17.455 1.00 62.75 101 ALA A C 1
ATOM 782 O O . ALA A 1 101 ? 8.192 9.487 -16.910 1.00 62.75 101 ALA A O 1
ATOM 783 N N . GLY A 1 102 ? 8.233 8.248 -18.766 1.00 57.72 102 GLY A N 1
ATOM 784 C CA . GLY A 1 102 ? 8.951 9.226 -19.600 1.00 57.72 102 GLY A CA 1
ATOM 785 C C . GLY A 1 102 ? 8.230 10.550 -19.908 1.00 57.72 102 GLY A C 1
ATOM 786 O O . GLY A 1 102 ? 8.819 11.412 -20.552 1.00 57.72 102 GLY A O 1
ATOM 787 N N . GLY A 1 103 ? 6.982 10.742 -1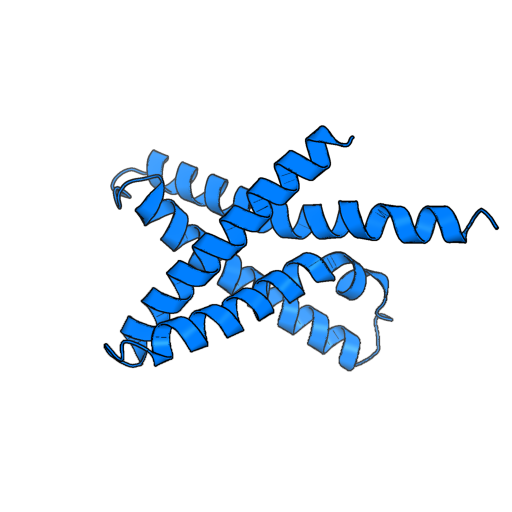9.467 1.00 76.94 103 GLY A N 1
ATOM 788 C CA . GLY A 1 103 ? 6.195 11.953 -19.730 1.00 76.94 103 GLY A CA 1
ATOM 789 C C . GLY A 1 103 ? 5.469 12.474 -18.491 1.00 76.94 103 GLY A C 1
ATOM 790 O O . GLY A 1 103 ? 5.005 11.695 -17.660 1.00 76.94 103 GLY A O 1
ATOM 791 N N . SER A 1 104 ? 5.314 13.798 -18.382 1.00 76.56 104 SER A N 1
ATOM 792 C CA . SER A 1 104 ? 4.631 14.456 -17.252 1.00 76.56 104 SER A CA 1
ATOM 793 C C . SER A 1 104 ? 3.190 13.967 -17.049 1.00 76.56 104 SER A C 1
ATOM 795 O O . SER A 1 104 ? 2.745 13.825 -15.912 1.00 76.56 104 SER A O 1
ATOM 797 N N . ALA A 1 105 ? 2.485 13.632 -18.135 1.00 80.62 105 ALA A N 1
ATOM 798 C CA . ALA A 1 105 ? 1.151 13.033 -18.086 1.00 80.62 105 ALA A CA 1
ATOM 799 C C . ALA A 1 105 ? 1.154 11.623 -17.461 1.00 80.62 105 ALA A C 1
ATOM 801 O O . ALA A 1 105 ? 0.279 11.313 -16.654 1.00 80.62 105 ALA A O 1
ATOM 802 N N . ASN A 1 106 ? 2.161 10.798 -17.768 1.00 80.31 106 ASN A N 1
ATOM 803 C CA . ASN A 1 106 ? 2.293 9.453 -17.202 1.00 80.31 106 ASN A CA 1
ATOM 804 C C . ASN A 1 106 ? 2.627 9.520 -15.710 1.00 80.31 106 ASN A C 1
ATOM 806 O O . ASN A 1 106 ? 2.046 8.782 -14.924 1.00 80.31 106 ASN A O 1
ATOM 810 N N . VAL A 1 107 ? 3.500 10.448 -15.301 1.00 80.56 107 VAL A N 1
ATOM 811 C CA . VAL A 1 107 ? 3.824 10.668 -13.881 1.00 80.56 107 VAL A CA 1
ATOM 812 C C . VAL A 1 107 ? 2.591 11.127 -13.100 1.00 80.56 107 VAL A C 1
ATOM 814 O O . VAL A 1 107 ? 2.330 10.630 -12.007 1.00 80.56 107 VAL A O 1
ATOM 817 N N . PHE A 1 108 ? 1.793 12.037 -13.663 1.00 85.31 108 PHE A N 1
ATOM 818 C CA . PHE A 1 108 ? 0.559 12.488 -13.023 1.00 85.31 108 PHE A CA 1
ATOM 819 C C . PHE A 1 108 ? -0.487 11.368 -12.914 1.00 85.31 108 PHE A C 1
ATOM 821 O O . PHE A 1 108 ? -1.065 11.168 -11.845 1.00 85.31 108 PHE A O 1
ATOM 828 N N . GLY A 1 109 ? -0.690 10.594 -13.986 1.00 83.06 109 GLY A N 1
ATOM 829 C CA . GLY A 1 109 ? -1.578 9.429 -13.978 1.00 83.06 109 GLY A CA 1
ATOM 830 C C . GLY A 1 109 ? -1.137 8.365 -12.970 1.00 83.06 109 GLY A C 1
ATOM 831 O O . GLY A 1 109 ? -1.966 7.833 -12.233 1.00 83.06 109 GLY A O 1
ATOM 832 N N . LEU A 1 110 ? 0.170 8.125 -12.871 1.00 85.69 110 LEU A N 1
ATOM 833 C CA . LEU A 1 110 ? 0.768 7.216 -11.901 1.00 85.69 110 LEU A CA 1
ATOM 834 C C . LEU A 1 110 ? 0.490 7.657 -10.457 1.00 85.69 110 LEU A C 1
ATOM 836 O O . LEU A 1 110 ? 0.061 6.840 -9.644 1.00 85.69 110 LEU A O 1
ATOM 840 N N . LEU A 1 111 ? 0.660 8.945 -10.141 1.00 86.38 111 LEU A N 1
ATOM 841 C CA . LEU A 1 111 ? 0.353 9.487 -8.812 1.00 86.38 111 LEU A CA 1
ATOM 842 C C . LEU A 1 111 ? -1.132 9.341 -8.456 1.00 86.38 111 LEU A C 1
ATOM 844 O O . LEU A 1 111 ? -1.452 8.915 -7.347 1.00 86.38 111 LEU A O 1
ATOM 848 N N . ILE A 1 112 ? -2.035 9.650 -9.393 1.00 87.19 112 ILE A N 1
ATOM 849 C CA . ILE A 1 112 ? -3.482 9.504 -9.177 1.00 87.19 112 ILE A CA 1
ATOM 850 C C . ILE A 1 112 ? -3.843 8.046 -8.910 1.00 87.19 112 ILE A C 1
ATOM 852 O O . ILE A 1 112 ? -4.552 7.760 -7.948 1.00 87.19 112 ILE A O 1
ATOM 856 N N . MET A 1 113 ? -3.361 7.125 -9.745 1.00 84.44 113 MET A N 1
ATOM 857 C CA . MET A 1 113 ? -3.678 5.704 -9.613 1.00 84.44 113 MET A CA 1
ATOM 858 C C . MET A 1 113 ? -3.141 5.140 -8.299 1.00 84.44 113 MET A C 1
ATOM 860 O O . MET A 1 113 ? -3.891 4.496 -7.574 1.00 84.44 113 MET A O 1
ATOM 864 N N . SER A 1 114 ? -1.901 5.470 -7.935 1.00 85.00 114 SER A N 1
ATOM 865 C CA . SER A 1 114 ? -1.304 5.050 -6.660 1.00 85.00 114 SER A CA 1
ATOM 866 C C . SER A 1 114 ? -2.122 5.555 -5.473 1.00 85.00 114 SER A C 1
ATOM 868 O O . SER A 1 114 ? -2.445 4.797 -4.564 1.00 85.00 114 SER A O 1
ATOM 870 N N . PHE A 1 115 ? -2.545 6.822 -5.516 1.00 87.00 115 PHE A N 1
ATOM 871 C CA . PHE A 1 115 ? -3.380 7.398 -4.469 1.00 87.00 115 PHE A CA 1
ATOM 872 C C . PHE A 1 115 ? -4.764 6.742 -4.391 1.00 87.00 115 PHE A C 1
ATOM 874 O O . PHE A 1 115 ? -5.263 6.498 -3.293 1.00 87.00 115 PHE A O 1
ATOM 881 N N . LEU A 1 116 ? -5.395 6.449 -5.533 1.00 86.06 116 LEU A N 1
ATOM 882 C CA . LEU A 1 116 ? -6.693 5.769 -5.591 1.00 86.06 116 LEU A CA 1
ATOM 883 C C . LEU A 1 116 ? -6.616 4.350 -5.023 1.00 86.06 116 LEU A C 1
ATOM 885 O O . LEU A 1 116 ? -7.517 3.941 -4.288 1.00 86.06 116 LEU A O 1
ATOM 889 N N . VAL A 1 117 ? -5.543 3.629 -5.343 1.00 85.88 117 VAL A N 1
ATOM 890 C CA . VAL A 1 117 ? -5.281 2.270 -4.866 1.00 85.88 117 VAL A CA 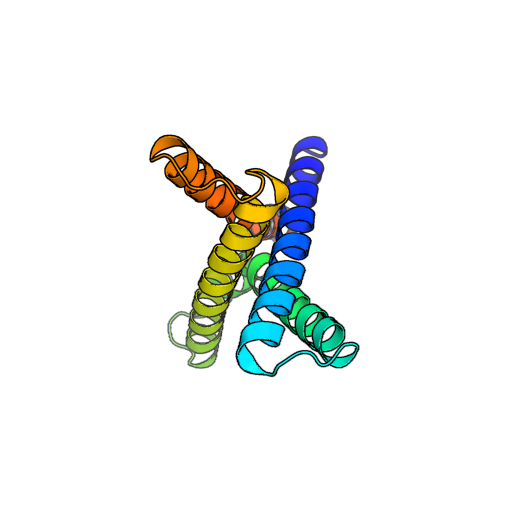1
ATOM 891 C C . VAL A 1 117 ? -5.096 2.273 -3.346 1.00 85.88 117 VAL A C 1
ATOM 893 O O . VAL A 1 117 ? -5.925 1.683 -2.654 1.00 85.88 117 VAL A O 1
ATOM 896 N N . THR A 1 118 ? -4.174 3.069 -2.806 1.00 85.50 118 THR A N 1
ATOM 897 C CA . THR A 1 118 ? -3.981 3.222 -1.350 1.00 85.50 118 THR A CA 1
ATOM 898 C C . THR A 1 118 ? -5.257 3.697 -0.633 1.00 85.50 118 THR A C 1
ATOM 900 O O . THR A 1 118 ? -5.645 3.202 0.431 1.00 85.50 118 THR A O 1
ATOM 903 N N . SER A 1 119 ? -5.994 4.640 -1.231 1.00 85.75 119 SER A N 1
ATOM 904 C CA . SER A 1 119 ? -7.252 5.144 -0.659 1.00 85.75 119 SER A CA 1
ATOM 905 C C . SER A 1 119 ? -8.342 4.074 -0.597 1.00 85.75 119 SER A C 1
ATOM 907 O O . SER A 1 119 ? -9.231 4.153 0.254 1.00 85.75 119 SER A O 1
ATOM 909 N N . SER A 1 120 ? -8.299 3.063 -1.469 1.00 85.12 120 SER A N 1
ATOM 910 C CA . SER A 1 120 ? -9.303 1.999 -1.499 1.00 85.12 120 SER A CA 1
ATOM 911 C C . SER A 1 120 ? -9.273 1.140 -0.228 1.00 85.12 120 SER A C 1
ATOM 913 O O . SER A 1 120 ? -10.334 0.860 0.334 1.00 85.12 120 SER A O 1
ATOM 915 N N . SER A 1 121 ? -8.089 0.836 0.309 1.00 83.25 121 SER A N 1
ATOM 916 C CA . SER A 1 121 ? -7.908 0.116 1.577 1.00 83.25 121 SER A CA 1
ATOM 917 C C . SER A 1 121 ? -8.423 0.921 2.777 1.00 83.25 121 SER A C 1
ATOM 919 O O . SER A 1 121 ? -9.118 0.393 3.655 1.00 83.25 121 SER A O 1
ATOM 921 N N . VAL A 1 122 ? -8.191 2.236 2.772 1.00 84.19 122 VAL A N 1
ATOM 922 C CA . VAL A 1 122 ? -8.728 3.160 3.784 1.00 84.19 122 VAL A CA 1
ATOM 923 C C . VAL A 1 122 ? -10.257 3.254 3.704 1.00 84.19 122 VAL A C 1
ATOM 925 O O . VAL A 1 122 ? -10.950 3.195 4.724 1.00 84.19 122 VAL A O 1
ATOM 928 N N . LEU A 1 123 ? -10.819 3.356 2.498 1.00 83.88 123 LEU A N 1
ATOM 929 C CA . LEU A 1 123 ? -12.269 3.382 2.286 1.00 83.88 123 LEU A CA 1
ATOM 930 C C . LEU A 1 123 ? -12.924 2.050 2.672 1.00 83.88 123 LEU A C 1
ATOM 932 O O . LEU A 1 123 ? -14.017 2.042 3.250 1.00 83.88 123 LEU A O 1
ATOM 936 N N . LEU A 1 124 ? -12.248 0.925 2.428 1.00 82.75 124 LEU A N 1
ATOM 937 C CA . LEU A 1 124 ? -12.708 -0.393 2.850 1.00 82.75 124 LEU A CA 1
ATOM 938 C C . LEU A 1 124 ? -12.871 -0.459 4.375 1.00 82.75 124 LEU A C 1
ATOM 940 O O . LEU A 1 124 ? -13.903 -0.938 4.859 1.00 82.75 124 LEU A O 1
ATOM 944 N N . SER A 1 125 ? -11.918 0.107 5.130 1.00 82.31 125 SER A N 1
ATOM 945 C CA . SER A 1 125 ? -12.004 0.242 6.593 1.00 82.31 125 SER A CA 1
ATOM 946 C C . SER A 1 125 ? -13.313 0.903 7.032 1.00 82.31 125 SER A C 1
ATOM 948 O O . SER A 1 125 ? -14.019 0.407 7.923 1.00 82.31 125 SER A O 1
ATOM 950 N N . GLN A 1 126 ? -13.674 2.011 6.377 1.00 80.06 126 GLN A N 1
ATOM 951 C CA . GLN A 1 126 ? -14.888 2.761 6.686 1.00 80.06 126 GLN A CA 1
ATOM 952 C C . GLN A 1 126 ? -16.155 1.975 6.336 1.00 80.06 126 GLN A C 1
ATOM 954 O O . GLN A 1 126 ? -17.110 1.990 7.115 1.00 80.06 126 GLN A O 1
ATOM 959 N N . LEU A 1 127 ? -16.166 1.251 5.212 1.00 79.88 127 LEU A N 1
ATOM 960 C CA . LEU A 1 127 ? -17.326 0.482 4.748 1.00 79.88 127 LEU A CA 1
ATOM 961 C C . LEU A 1 127 ? -17.607 -0.768 5.595 1.00 79.88 127 LEU A C 1
ATOM 963 O O . LEU A 1 127 ? -18.774 -1.064 5.878 1.00 79.88 127 LEU A O 1
ATOM 967 N N . ILE A 1 128 ? -16.566 -1.495 6.013 1.00 77.75 128 ILE A N 1
ATOM 968 C CA . ILE A 1 128 ? -16.697 -2.717 6.824 1.00 77.75 128 ILE A CA 1
ATOM 969 C C . ILE A 1 128 ? -17.079 -2.351 8.260 1.00 77.75 128 ILE A C 1
ATOM 971 O O . ILE A 1 128 ? -18.111 -2.784 8.778 1.00 77.75 128 ILE A O 1
ATOM 975 N N . THR A 1 129 ? -16.296 -1.471 8.880 1.00 69.44 129 THR A N 1
ATOM 976 C CA . THR A 1 129 ? -16.492 -1.050 10.274 1.00 69.44 129 THR A CA 1
ATOM 977 C C . THR A 1 129 ? -17.720 -0.132 10.408 1.00 69.44 129 THR A C 1
ATOM 979 O O . THR A 1 129 ? -18.346 -0.048 11.467 1.00 69.44 129 THR A O 1
ATOM 982 N N . GLY A 1 130 ? -18.128 0.511 9.300 1.00 60.16 130 GLY A N 1
ATOM 983 C CA . GLY A 1 130 ? -19.370 1.276 9.069 1.00 60.16 130 GLY A CA 1
ATOM 984 C C . GLY A 1 130 ? -20.599 0.707 9.756 1.00 60.16 130 GLY A C 1
ATOM 985 O O . GLY A 1 130 ? -21.341 1.407 10.447 1.00 60.16 130 GLY A O 1
ATOM 986 N N . LYS A 1 131 ? -20.787 -0.596 9.564 1.00 56.78 131 LYS A N 1
ATOM 987 C CA . LYS A 1 131 ? -22.022 -1.308 9.886 1.00 56.78 131 LYS A CA 1
ATOM 988 C C . LYS A 1 131 ? -22.121 -1.762 11.340 1.00 56.78 131 LYS A C 1
ATOM 990 O O . LYS A 1 131 ? -23.237 -1.924 11.827 1.00 56.78 131 LYS A O 1
ATOM 995 N N . GLY A 1 132 ? -20.995 -1.950 12.031 1.00 50.66 132 GLY A N 1
ATOM 996 C CA . GLY A 1 132 ? -20.978 -2.497 13.393 1.00 50.66 132 GLY A CA 1
ATOM 997 C C . GLY A 1 132 ? -21.575 -1.550 14.437 1.00 50.66 132 GLY A C 1
ATOM 998 O O . GLY A 1 132 ? -22.320 -1.979 15.311 1.00 50.66 132 GLY A O 1
ATOM 999 N N . ILE A 1 133 ? -21.319 -0.245 14.304 1.00 49.22 133 ILE A N 1
ATOM 1000 C CA . ILE A 1 133 ? -21.746 0.756 15.294 1.00 49.22 133 ILE A CA 1
ATOM 1001 C C . ILE A 1 133 ? -23.210 1.169 15.098 1.00 49.22 133 ILE A C 1
ATOM 1003 O O . ILE A 1 133 ? -23.931 1.334 16.075 1.00 49.22 133 ILE A O 1
ATOM 1007 N N . ARG A 1 134 ? -23.705 1.249 13.854 1.00 45.53 134 ARG A N 1
ATOM 1008 C CA . ARG A 1 134 ? -25.107 1.633 13.596 1.00 45.53 134 ARG A CA 1
ATOM 1009 C C . ARG A 1 134 ? -26.115 0.622 14.158 1.00 45.53 134 ARG A C 1
ATOM 1011 O O . ARG A 1 134 ? -27.225 1.007 14.492 1.00 45.53 134 ARG A O 1
ATOM 1018 N N . LYS A 1 135 ? -25.723 -0.651 14.295 1.00 44.78 135 LYS A N 1
ATOM 1019 C CA . LYS A 1 135 ? -26.540 -1.679 14.960 1.00 44.78 135 LYS A CA 1
ATOM 1020 C C . LYS A 1 135 ? -26.487 -1.616 16.491 1.00 44.78 135 LYS A C 1
ATOM 1022 O O . LYS A 1 135 ? -27.431 -2.073 17.115 1.00 44.78 135 LYS A O 1
ATOM 1027 N N . ARG A 1 136 ? -25.423 -1.066 17.090 1.00 43.88 136 ARG A N 1
ATOM 1028 C CA . ARG A 1 136 ? -25.241 -1.021 18.554 1.00 43.88 136 ARG A CA 1
ATOM 1029 C C . ARG A 1 136 ? -25.946 0.173 19.223 1.00 43.88 136 ARG A C 1
ATOM 1031 O O . ARG A 1 136 ? -26.073 0.179 20.431 1.00 43.88 136 ARG A O 1
ATOM 1038 N N . TYR A 1 137 ? -26.427 1.145 18.445 1.00 45.88 137 TYR A N 1
ATOM 1039 C CA . TYR A 1 137 ? -27.259 2.260 18.933 1.00 45.88 137 TYR A CA 1
ATOM 1040 C C . TYR A 1 137 ? -28.767 2.060 18.689 1.00 45.88 137 TYR A C 1
ATOM 1042 O O . TYR A 1 137 ? -29.551 2.973 18.922 1.00 45.88 137 TYR A O 1
ATOM 1050 N N . LEU A 1 138 ? -29.175 0.895 18.173 1.00 46.66 138 LEU A N 1
ATOM 1051 C CA . LEU A 1 138 ? -30.581 0.549 17.911 1.00 46.66 138 LEU A CA 1
ATOM 1052 C C . LEU A 1 138 ? -31.098 -0.585 18.815 1.00 46.66 138 LEU A C 1
ATOM 1054 O O . LEU A 1 138 ? -32.172 -1.118 18.547 1.00 46.66 138 LEU A O 1
ATOM 1058 N N . TYR A 1 139 ? -30.346 -0.940 19.860 1.00 41.28 139 TYR A N 1
ATOM 1059 C CA . TYR A 1 139 ? -30.748 -1.851 20.931 1.00 41.28 139 TYR A CA 1
ATOM 1060 C C . TYR A 1 139 ? -30.295 -1.285 22.269 1.00 41.28 139 TYR A C 1
ATOM 1062 O O . TYR A 1 139 ? -29.117 -0.862 22.329 1.00 41.28 139 TYR A O 1
#

Secondary structure (DSSP, 8-state):
-HHHHHHHHHHHHHHHHHHHHHHHHHHHHHH---HHHHHHHHHHHHHHHHHHHHTHHHHHHSS-TT-HHHHHHHHHHHHHHHHHHHHHHHHHHHHTSTT---SHHHHHHHHHHHHHHHHHHHHHHHHHHHHHHHHHT--

Sequence (139 aa):
MRVLIFVVALGALWDGYTSFYGIAEFYDLVMGQSAPMRFVFAGVAAITIVGFMVATRLIWSGAEANNTISILLKVAWVVCFAIDLYTSFIGTRDFVFDGMAGGSANVFGLLIMSFLVTSSSVLLSQLITGKGIRKRYLY

pLDDT: mean 80.92, std 11.33, range [41.28, 93.12]